Protein AF-A0A2H3AUD3-F1 (afdb_monomer_lite)

pLDDT: mean 85.54, std 13.44, range [54.81, 97.69]

Radius of gyration: 19.03 Å; chains: 1; bounding box: 39×61×30 Å

Organism: NCBI:txid1076256

Structure (mmCIF, N/CA/C/O backbone):
data_AF-A0A2H3AUD3-F1
#
_entry.id   AF-A0A2H3AUD3-F1
#
loop_
_atom_site.group_PDB
_atom_site.id
_atom_site.type_symbol
_atom_site.label_atom_id
_atom_site.label_alt_id
_atom_site.label_comp_id
_atom_site.label_asym_id
_atom_site.label_entity_id
_atom_site.label_seq_id
_atom_site.pdbx_PDB_ins_code
_atom_site.Cartn_x
_atom_site.Cartn_y
_atom_site.Cartn_z
_atom_site.occupancy
_atom_site.B_iso_or_equiv
_atom_site.auth_seq_id
_atom_site.auth_comp_id
_atom_site.auth_asym_id
_atom_site.auth_atom_id
_atom_site.pdbx_PDB_model_num
ATOM 1 N N . MET A 1 1 ? 18.902 4.198 -5.200 1.00 71.69 1 MET A N 1
ATOM 2 C CA . MET A 1 1 ? 18.378 3.544 -6.417 1.00 71.69 1 MET A CA 1
ATOM 3 C C . MET A 1 1 ? 17.695 2.273 -5.971 1.00 71.69 1 MET A C 1
ATOM 5 O O . MET A 1 1 ? 18.249 1.611 -5.104 1.00 71.69 1 MET A O 1
ATOM 9 N N . THR A 1 2 ? 16.524 1.973 -6.523 1.00 91.44 2 THR A N 1
ATOM 10 C CA . THR A 1 2 ? 15.745 0.783 -6.166 1.00 91.44 2 THR A CA 1
ATOM 11 C C . THR A 1 2 ? 16.284 -0.485 -6.809 1.00 91.44 2 THR A C 1
ATOM 13 O O . THR A 1 2 ? 17.166 -0.448 -7.672 1.00 91.44 2 THR A O 1
ATOM 16 N N . THR A 1 3 ? 15.736 -1.625 -6.401 1.00 96.00 3 THR A N 1
ATOM 17 C CA . THR A 1 3 ? 15.998 -2.936 -6.997 1.00 96.00 3 THR A CA 1
ATOM 18 C C . THR A 1 3 ? 15.090 -3.226 -8.196 1.00 96.00 3 THR A C 1
ATOM 20 O O . THR A 1 3 ? 13.993 -2.685 -8.342 1.00 96.00 3 THR A O 1
ATOM 23 N N . TYR A 1 4 ? 15.561 -4.091 -9.097 1.00 95.75 4 TYR A N 1
ATOM 24 C CA . TYR A 1 4 ? 14.756 -4.607 -10.207 1.00 95.75 4 TYR A CA 1
ATOM 25 C C . TYR A 1 4 ? 13.534 -5.382 -9.667 1.00 95.75 4 TYR A C 1
ATOM 27 O O . TYR A 1 4 ? 13.701 -6.141 -8.709 1.00 95.75 4 TYR A O 1
ATOM 35 N N . PRO A 1 5 ? 12.329 -5.246 -10.260 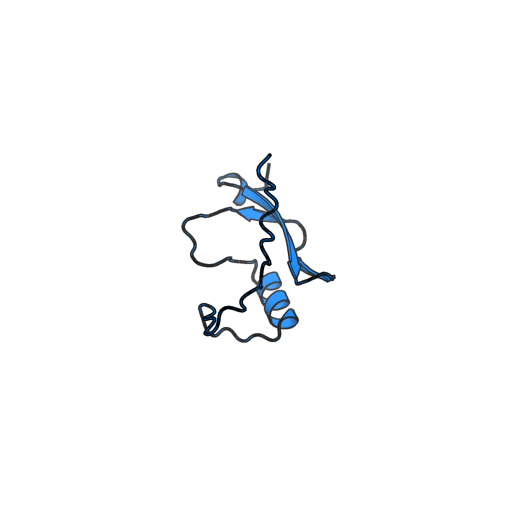1.00 94.69 5 PRO A N 1
ATOM 36 C CA . PRO A 1 5 ? 12.015 -4.543 -11.510 1.00 94.69 5 PRO A CA 1
ATOM 37 C C . PRO A 1 5 ? 11.695 -3.051 -11.359 1.00 94.69 5 PRO A C 1
ATOM 39 O O . PRO A 1 5 ? 11.608 -2.356 -12.364 1.00 94.69 5 PRO A O 1
ATOM 42 N N . ALA A 1 6 ? 11.544 -2.521 -10.145 1.00 96.75 6 ALA A N 1
ATOM 43 C CA . ALA A 1 6 ? 11.209 -1.109 -9.947 1.00 96.75 6 ALA A CA 1
ATOM 44 C C . ALA A 1 6 ? 12.273 -0.153 -10.518 1.00 96.75 6 ALA A C 1
ATOM 46 O O . ALA A 1 6 ? 11.951 0.956 -10.939 1.00 96.75 6 ALA A O 1
ATOM 47 N N . SER A 1 7 ? 13.530 -0.598 -10.573 1.00 97.25 7 SER A N 1
ATOM 48 C CA . SER A 1 7 ? 14.668 0.186 -11.064 1.00 97.25 7 SER A CA 1
ATOM 49 C C . SER A 1 7 ? 14.605 0.587 -12.541 1.00 97.25 7 SER A C 1
ATOM 51 O O . SER A 1 7 ? 15.335 1.493 -12.934 1.00 97.25 7 SER A O 1
ATOM 53 N N . VAL A 1 8 ? 13.754 -0.048 -13.360 1.00 97.62 8 VAL A N 1
ATOM 54 C CA . VAL A 1 8 ? 13.549 0.358 -14.768 1.00 97.62 8 VAL A CA 1
ATOM 55 C C . VAL A 1 8 ? 12.421 1.386 -14.943 1.00 97.62 8 VAL A C 1
ATOM 57 O O . VAL A 1 8 ? 12.145 1.810 -16.063 1.00 97.62 8 VAL A O 1
ATOM 60 N N . TYR A 1 9 ? 11.779 1.797 -13.847 1.00 95.81 9 TYR A N 1
ATOM 61 C CA . TYR A 1 9 ? 10.713 2.799 -13.797 1.00 95.81 9 TYR A CA 1
ATOM 62 C C . TYR A 1 9 ? 11.106 3.963 -12.869 1.00 95.81 9 TYR A C 1
ATOM 64 O O . TYR A 1 9 ? 12.248 4.071 -12.423 1.00 95.81 9 TYR A O 1
ATOM 72 N N . TRP A 1 10 ? 10.146 4.831 -12.532 1.00 96.62 10 TRP A N 1
ATOM 73 C CA . TRP A 1 10 ? 10.271 5.799 -11.437 1.00 96.62 10 TRP A CA 1
ATOM 74 C C . TRP A 1 10 ? 10.189 5.088 -10.081 1.00 96.62 10 TRP A C 1
ATOM 76 O O . TRP A 1 10 ? 9.182 5.171 -9.375 1.00 96.62 10 TRP A O 1
ATOM 86 N N . GLY A 1 11 ? 11.231 4.318 -9.771 1.00 96.94 11 GLY A N 1
ATOM 87 C CA . GLY A 1 11 ? 11.290 3.467 -8.593 1.00 96.94 11 GLY A CA 1
ATOM 88 C C . GLY A 1 11 ? 11.622 4.225 -7.308 1.00 96.94 11 GLY A C 1
ATOM 89 O O . GLY A 1 11 ? 12.500 5.090 -7.303 1.00 96.94 11 GLY A O 1
ATOM 90 N N . ILE A 1 12 ? 10.972 3.839 -6.211 1.00 96.94 12 ILE A N 1
ATOM 91 C CA . ILE A 1 12 ? 11.305 4.259 -4.841 1.00 96.94 12 ILE A CA 1
ATOM 92 C C . ILE A 1 12 ? 11.402 3.046 -3.904 1.00 96.94 12 ILE A C 1
ATOM 94 O O . ILE A 1 12 ? 10.865 1.986 -4.211 1.00 96.94 12 ILE A O 1
ATOM 98 N N . ASP A 1 13 ? 12.123 3.194 -2.794 1.00 97.56 13 ASP A N 1
ATOM 99 C CA . ASP A 1 13 ? 12.000 2.266 -1.670 1.00 97.56 13 ASP A CA 1
ATOM 100 C C . ASP A 1 13 ? 10.960 2.859 -0.715 1.00 97.56 13 ASP A C 1
ATOM 102 O O . ASP A 1 13 ? 11.151 3.964 -0.196 1.00 97.56 13 ASP A O 1
ATOM 106 N N . GLU A 1 14 ? 9.850 2.157 -0.504 1.00 95.88 14 GLU A N 1
ATOM 107 C CA . GLU A 1 14 ? 8.757 2.614 0.347 1.00 95.88 14 GLU A CA 1
ATOM 108 C C . GLU A 1 14 ? 8.456 1.655 1.496 1.00 95.88 14 GLU A C 1
ATOM 110 O O . GLU A 1 14 ? 8.666 0.447 1.427 1.00 95.88 14 GLU A O 1
ATOM 115 N N . SER A 1 15 ? 7.887 2.212 2.561 1.00 97.06 15 SER A N 1
ATOM 116 C CA . SER A 1 15 ? 7.199 1.453 3.601 1.00 97.06 15 SER A CA 1
ATOM 117 C C . SER A 1 15 ? 5.833 2.081 3.844 1.00 97.06 15 SER A C 1
ATOM 119 O O . SER A 1 15 ? 5.642 3.276 3.611 1.00 97.06 15 SER A O 1
ATOM 121 N N . ILE A 1 16 ? 4.867 1.274 4.285 1.00 96.50 16 ILE A N 1
ATOM 122 C CA . ILE A 1 16 ? 3.485 1.719 4.484 1.00 96.50 16 ILE A CA 1
ATOM 123 C C . ILE A 1 16 ? 3.055 1.365 5.902 1.00 96.50 16 ILE A C 1
ATOM 125 O O . ILE A 1 16 ? 3.078 0.195 6.292 1.00 96.50 16 ILE A O 1
ATOM 129 N N . THR A 1 17 ? 2.592 2.372 6.638 1.00 96.75 17 THR A N 1
ATOM 130 C CA . THR A 1 17 ? 1.958 2.233 7.952 1.00 96.75 17 THR A CA 1
ATOM 131 C C . THR A 1 17 ? 0.542 2.781 7.863 1.00 96.75 17 THR A C 1
ATOM 133 O O . THR A 1 17 ? 0.326 3.875 7.347 1.00 96.75 17 THR A O 1
ATOM 136 N N . HIS A 1 18 ? -0.433 2.020 8.351 1.00 92.88 18 HIS A N 1
ATOM 137 C CA . HIS A 1 18 ? -1.805 2.479 8.489 1.00 92.88 18 HIS A CA 1
ATOM 138 C C . HIS A 1 18 ? -1.993 3.182 9.839 1.00 92.88 18 HIS A C 1
ATOM 140 O O . HIS A 1 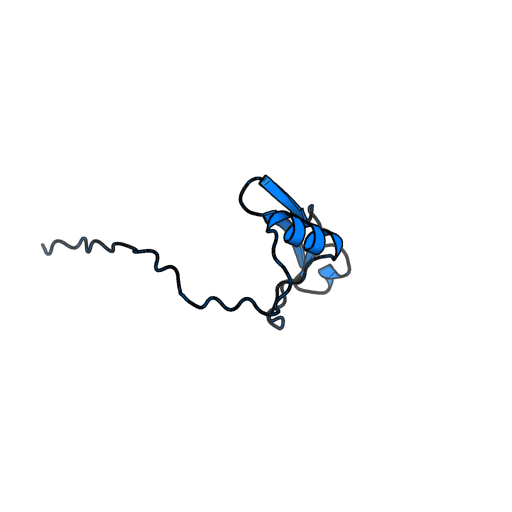18 ? -1.636 2.644 10.895 1.00 92.88 18 HIS A O 1
ATOM 146 N N . VAL A 1 19 ? -2.555 4.394 9.785 1.00 90.00 19 VAL A N 1
ATOM 147 C CA . VAL A 1 19 ? -2.679 5.330 10.913 1.00 90.00 19 VAL A CA 1
ATOM 148 C C . VAL A 1 19 ? -1.304 5.570 11.550 1.00 90.00 19 VAL A C 1
ATOM 150 O O . VAL A 1 19 ? -0.425 6.110 10.886 1.00 90.00 19 VAL A O 1
ATOM 153 N N . THR A 1 20 ? -1.085 5.177 12.805 1.00 88.88 20 THR A N 1
ATOM 154 C CA . THR A 1 20 ? 0.145 5.488 13.551 1.00 88.88 20 THR A CA 1
ATOM 155 C C . THR A 1 20 ? 0.980 4.264 13.909 1.00 88.88 20 THR A C 1
ATOM 157 O O . THR A 1 20 ? 2.150 4.422 14.244 1.00 88.88 20 THR A O 1
ATOM 160 N N . SER A 1 21 ? 0.422 3.051 13.854 1.00 90.75 21 SER A N 1
ATOM 161 C CA . SER A 1 21 ? 1.072 1.872 14.448 1.00 90.75 21 SER A CA 1
ATOM 162 C C . SER A 1 21 ? 0.977 0.587 13.633 1.00 90.75 21 SER A C 1
ATOM 164 O O . SER A 1 21 ? 1.735 -0.347 13.894 1.00 90.75 21 SER A O 1
ATOM 166 N N . THR A 1 22 ? 0.081 0.498 12.647 1.00 95.69 22 THR A N 1
ATOM 167 C CA . THR A 1 22 ? -0.141 -0.773 11.950 1.00 95.69 22 THR A CA 1
ATOM 168 C C . THR A 1 22 ? 0.743 -0.859 10.714 1.00 95.69 22 THR A C 1
ATOM 170 O O . THR A 1 22 ? 0.428 -0.280 9.678 1.00 95.69 22 THR A O 1
ATOM 173 N N . ALA A 1 23 ? 1.861 -1.580 10.808 1.00 96.94 23 ALA A N 1
ATOM 174 C CA . ALA A 1 23 ? 2.754 -1.800 9.673 1.00 96.94 23 ALA A CA 1
ATOM 175 C C . ALA A 1 23 ? 2.070 -2.658 8.588 1.00 96.94 23 ALA A C 1
ATOM 177 O O . ALA A 1 23 ? 1.749 -3.829 8.805 1.00 96.94 23 ALA A O 1
ATOM 178 N N . ILE A 1 24 ? 1.878 -2.075 7.406 1.00 97.31 24 ILE A N 1
ATOM 179 C CA . ILE A 1 24 ? 1.220 -2.705 6.255 1.00 97.31 24 ILE A CA 1
ATOM 180 C C . ILE A 1 24 ? 2.250 -3.336 5.320 1.00 97.31 24 ILE A C 1
ATOM 182 O O . ILE A 1 24 ? 2.128 -4.512 4.969 1.00 97.31 24 ILE A O 1
ATOM 186 N N . LEU A 1 25 ? 3.288 -2.579 4.961 1.00 97.50 25 LEU A N 1
ATOM 187 C CA . LEU A 1 25 ? 4.354 -3.003 4.058 1.00 97.50 25 LEU A CA 1
ATOM 188 C C . LEU A 1 25 ? 5.706 -2.614 4.662 1.00 97.50 25 LEU A C 1
ATOM 190 O O . LEU A 1 25 ? 5.961 -1.437 4.921 1.00 97.50 25 LEU A O 1
ATOM 194 N N . SER A 1 26 ? 6.559 -3.608 4.912 1.00 96.88 26 SER A N 1
ATOM 195 C CA . SER A 1 26 ? 7.968 -3.376 5.244 1.00 96.88 26 SER A CA 1
ATOM 196 C C . SER A 1 26 ? 8.700 -2.785 4.044 1.00 96.88 26 SER A C 1
ATOM 198 O O . SER A 1 26 ? 8.295 -3.062 2.918 1.00 96.88 26 SER A O 1
ATOM 200 N N . SER A 1 27 ? 9.800 -2.065 4.289 1.00 96.50 27 SER A N 1
ATOM 201 C CA . SER A 1 27 ? 10.596 -1.431 3.229 1.00 96.50 27 SER A CA 1
ATOM 202 C C . SER A 1 27 ? 10.834 -2.369 2.044 1.00 96.50 27 SER A C 1
ATOM 204 O O . SER A 1 27 ? 11.402 -3.454 2.210 1.00 96.50 27 SER A O 1
ATOM 206 N N . THR A 1 28 ? 10.363 -1.974 0.867 1.00 96.50 28 THR A N 1
ATOM 207 C CA . THR A 1 28 ? 10.520 -2.714 -0.385 1.00 96.50 28 THR A CA 1
ATOM 208 C C . THR A 1 28 ? 10.467 -1.751 -1.567 1.00 96.50 28 THR A C 1
ATOM 210 O O . THR A 1 28 ? 10.084 -0.596 -1.403 1.00 96.50 28 THR A O 1
ATOM 213 N N . ALA A 1 29 ? 10.872 -2.221 -2.744 1.00 97.69 29 ALA A N 1
ATOM 214 C CA . ALA A 1 29 ? 10.904 -1.398 -3.943 1.00 97.69 29 ALA A CA 1
ATOM 215 C C . ALA A 1 29 ? 9.536 -1.368 -4.643 1.00 97.69 29 ALA A C 1
ATOM 217 O O . ALA A 1 29 ? 8.986 -2.421 -4.976 1.00 97.69 29 ALA A O 1
ATOM 218 N N . GLY A 1 30 ? 9.049 -0.169 -4.950 1.00 96.75 30 GLY A N 1
ATOM 219 C CA . GLY A 1 30 ? 7.832 0.088 -5.717 1.00 96.75 30 GLY A CA 1
ATOM 220 C C . GLY A 1 30 ? 8.036 1.156 -6.789 1.00 96.75 30 GLY A C 1
ATOM 221 O O . GLY A 1 30 ? 9.158 1.588 -7.061 1.00 96.75 30 GLY A O 1
ATOM 222 N N . ILE A 1 31 ? 6.949 1.562 -7.452 1.00 97.69 31 ILE A N 1
ATOM 223 C CA . ILE A 1 31 ? 6.982 2.535 -8.556 1.00 97.69 31 ILE A CA 1
ATOM 224 C C . ILE A 1 31 ? 5.969 3.657 -8.348 1.00 97.69 31 ILE A C 1
ATOM 226 O O . ILE A 1 31 ? 4.856 3.435 -7.871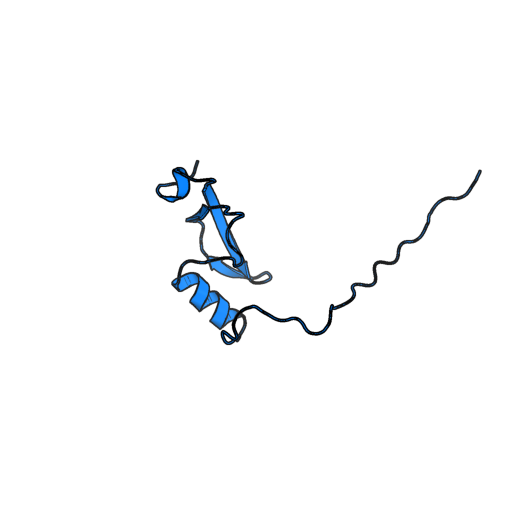 1.00 97.69 31 ILE A O 1
ATOM 230 N N . VAL A 1 32 ? 6.317 4.854 -8.810 1.00 96.69 32 VAL A N 1
ATOM 231 C CA . VAL A 1 32 ? 5.366 5.955 -8.977 1.00 96.69 32 VAL A CA 1
ATOM 232 C C . VAL A 1 32 ? 4.801 5.900 -10.400 1.00 96.69 32 VAL A C 1
ATOM 234 O O . VAL A 1 32 ? 5.542 6.059 -11.369 1.00 96.69 32 VAL A O 1
ATOM 237 N N . ASN A 1 33 ? 3.490 5.669 -10.540 1.00 95.94 33 ASN A N 1
ATOM 238 C CA . ASN A 1 33 ? 2.815 5.565 -11.840 1.00 95.94 33 ASN A CA 1
ATOM 239 C C . ASN A 1 33 ? 1.597 6.499 -11.934 1.00 95.94 33 ASN A C 1
ATOM 241 O O . ASN A 1 33 ? 0.544 6.210 -11.369 1.00 95.94 33 ASN A O 1
ATOM 245 N N . THR A 1 34 ? 1.713 7.580 -12.709 1.00 96.31 34 THR A N 1
ATOM 246 C CA . THR A 1 34 ? 0.617 8.540 -12.944 1.00 96.31 34 THR A CA 1
ATOM 247 C C . THR A 1 34 ? -0.513 7.984 -13.817 1.00 96.31 34 THR A C 1
ATOM 249 O O . THR A 1 34 ? -1.582 8.583 -13.872 1.00 96.31 34 THR A O 1
ATOM 252 N N . GLY A 1 35 ? -0.303 6.844 -14.486 1.00 95.88 35 GLY A N 1
ATOM 253 C CA . GLY A 1 35 ? -1.317 6.161 -15.294 1.00 95.88 35 GLY A CA 1
ATOM 254 C C . GLY A 1 35 ? -2.238 5.218 -14.509 1.00 95.88 35 GLY A C 1
ATOM 255 O O . GLY A 1 35 ? -3.130 4.619 -15.106 1.00 95.88 35 GLY A O 1
ATOM 256 N N . SER A 1 36 ? -2.034 5.054 -13.198 1.00 91.44 36 SER A N 1
ATOM 257 C CA . SER A 1 36 ? -2.897 4.234 -12.340 1.00 91.44 36 SER A CA 1
ATOM 258 C C . SER A 1 36 ? -3.974 5.082 -11.665 1.00 91.44 36 SER A C 1
ATOM 260 O O . SER A 1 36 ? -3.684 6.130 -11.100 1.00 91.44 36 SER A O 1
ATOM 262 N N . THR A 1 37 ? -5.215 4.593 -11.644 1.00 89.81 37 THR A N 1
ATOM 263 C CA . THR A 1 37 ? -6.288 5.197 -10.833 1.00 89.81 37 THR A CA 1
ATOM 264 C C . THR A 1 37 ? -6.159 4.844 -9.350 1.00 89.81 37 THR A C 1
ATOM 266 O O . THR A 1 37 ? -6.438 5.671 -8.489 1.00 89.81 37 THR A O 1
ATOM 269 N N . LEU A 1 38 ? -5.755 3.606 -9.050 1.00 90.19 38 LEU A N 1
ATOM 270 C CA . LEU A 1 38 ? -5.640 3.070 -7.692 1.00 90.19 38 LEU A CA 1
ATOM 271 C C . LEU A 1 38 ? -4.179 2.968 -7.248 1.00 90.19 38 LEU A C 1
ATOM 273 O O . LEU A 1 38 ? -3.268 2.866 -8.072 1.00 90.19 38 LEU A O 1
ATOM 277 N N . VAL A 1 39 ? -3.982 2.901 -5.930 1.00 91.44 39 VAL A N 1
ATOM 278 C CA . VAL A 1 39 ? -2.707 2.509 -5.323 1.00 91.44 39 VAL A CA 1
ATOM 279 C C . VAL A 1 39 ? -2.700 0.994 -5.157 1.00 91.44 39 VAL A C 1
ATOM 281 O O . VAL A 1 39 ? -3.451 0.441 -4.354 1.00 91.44 39 VAL A O 1
ATOM 284 N N . TYR A 1 40 ? -1.859 0.320 -5.934 1.00 92.44 40 TYR A N 1
ATOM 285 C CA . TYR A 1 40 ? -1.692 -1.126 -5.851 1.00 92.44 40 TYR A CA 1
ATOM 286 C C . TYR A 1 40 ? -0.643 -1.473 -4.799 1.00 92.44 40 TYR A C 1
ATOM 288 O O . TYR A 1 40 ? 0.405 -0.837 -4.730 1.00 92.44 40 TYR A O 1
ATOM 296 N N . ASN A 1 41 ? -0.922 -2.499 -3.999 1.00 92.75 41 ASN A N 1
ATOM 297 C CA . ASN A 1 41 ? -0.014 -3.002 -2.976 1.00 92.75 41 ASN A CA 1
ATOM 298 C C . ASN A 1 41 ? 0.268 -4.491 -3.214 1.00 92.75 41 ASN A C 1
ATOM 300 O O . ASN A 1 41 ? -0.552 -5.190 -3.816 1.00 92.75 41 ASN A O 1
ATOM 304 N N . ALA A 1 42 ? 1.399 -4.990 -2.710 1.00 95.19 42 ALA A N 1
ATOM 305 C CA . ALA A 1 42 ? 1.669 -6.422 -2.682 1.00 95.19 42 ALA A CA 1
ATOM 306 C C . ALA A 1 42 ? 0.506 -7.154 -1.990 1.00 95.19 42 ALA A C 1
ATOM 308 O O . ALA A 1 42 ? -0.054 -6.656 -1.011 1.00 95.19 42 ALA A O 1
ATOM 309 N N . SER A 1 43 ? 0.114 -8.331 -2.489 1.00 94.44 43 SER A N 1
ATOM 310 C CA . SER A 1 43 ? -1.134 -8.986 -2.066 1.00 94.44 43 SER A CA 1
ATOM 311 C C . SER A 1 43 ? -1.200 -9.225 -0.554 1.00 94.44 43 SER A C 1
ATOM 313 O O . SER A 1 43 ? -2.235 -9.002 0.062 1.00 94.44 43 SER A O 1
ATOM 315 N N . ASN A 1 44 ? -0.076 -9.590 0.067 1.00 94.69 44 ASN A N 1
ATOM 316 C CA . ASN A 1 44 ? 0.046 -9.742 1.518 1.00 94.69 44 ASN A CA 1
ATOM 317 C C . ASN A 1 44 ? -0.203 -8.431 2.284 1.00 94.69 44 ASN A C 1
ATOM 319 O O . ASN A 1 44 ? -0.844 -8.436 3.333 1.00 94.69 44 ASN A O 1
ATOM 323 N N . ALA A 1 45 ? 0.300 -7.312 1.775 1.00 96.00 45 ALA A N 1
ATOM 324 C CA . ALA A 1 45 ? 0.124 -5.999 2.370 1.00 96.00 45 ALA A CA 1
ATOM 325 C C . ALA A 1 45 ? -1.300 -5.471 2.139 1.00 96.00 45 ALA A C 1
ATOM 327 O O . ALA A 1 45 ? -1.896 -4.909 3.053 1.00 96.00 45 ALA A O 1
ATOM 328 N N . PHE A 1 46 ? -1.904 -5.751 0.981 1.00 93.31 46 PHE A N 1
ATOM 329 C CA . PHE A 1 46 ? -3.319 -5.479 0.741 1.00 93.31 46 PHE A CA 1
ATOM 330 C C . PHE A 1 46 ? -4.233 -6.261 1.702 1.00 93.31 46 PHE A C 1
ATOM 332 O O . PHE A 1 46 ? -5.123 -5.674 2.312 1.00 93.31 46 PHE A O 1
ATOM 339 N N . THR A 1 47 ? -3.970 -7.555 1.931 1.00 93.06 47 THR A N 1
ATOM 340 C CA . THR A 1 47 ? -4.703 -8.350 2.934 1.00 93.06 47 THR A CA 1
ATOM 341 C C . THR A 1 47 ? -4.539 -7.779 4.341 1.00 93.06 47 THR A C 1
ATOM 343 O O . THR A 1 47 ? -5.525 -7.645 5.059 1.00 93.06 47 THR A O 1
ATOM 346 N N . LYS A 1 48 ? -3.318 -7.394 4.738 1.00 94.88 48 LYS A N 1
ATOM 347 C CA . LYS A 1 48 ? -3.081 -6.741 6.037 1.00 94.88 48 LYS A CA 1
ATOM 348 C C . LYS A 1 48 ? -3.847 -5.431 6.171 1.00 94.88 48 LYS A C 1
ATOM 350 O O . LYS A 1 48 ? -4.398 -5.171 7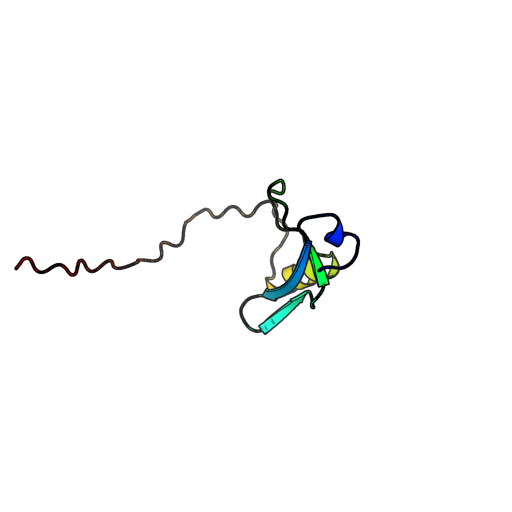.233 1.00 94.88 48 LYS A O 1
ATOM 355 N N . TYR A 1 49 ? -3.881 -4.628 5.111 1.00 92.75 49 TYR A N 1
ATOM 356 C CA . TYR A 1 49 ? -4.626 -3.376 5.089 1.00 92.75 49 TYR A CA 1
ATOM 357 C C . TYR A 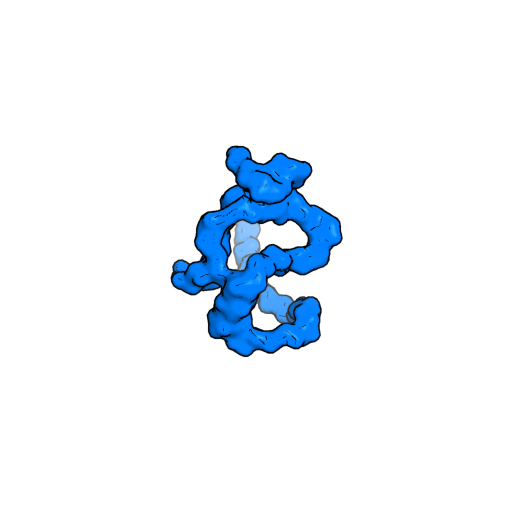1 49 ? -6.124 -3.618 5.290 1.00 92.75 49 TYR A C 1
ATOM 359 O O . TYR A 1 49 ? -6.707 -3.009 6.179 1.00 92.75 49 TYR A O 1
ATOM 367 N N . MET A 1 50 ? -6.716 -4.573 4.567 1.00 91.69 50 MET A N 1
ATOM 368 C CA . MET A 1 50 ? -8.127 -4.944 4.746 1.00 91.69 50 MET A CA 1
ATOM 369 C C . MET A 1 50 ? -8.433 -5.438 6.163 1.00 91.69 50 MET A C 1
ATOM 371 O O . MET A 1 50 ? -9.421 -5.020 6.761 1.00 91.69 50 MET A O 1
ATOM 375 N N . SER A 1 51 ? -7.560 -6.263 6.748 1.00 92.88 51 SER A N 1
ATOM 376 C CA . SER A 1 51 ? -7.711 -6.683 8.145 1.00 92.88 51 SER A CA 1
ATOM 377 C C . SER A 1 51 ? -7.592 -5.521 9.134 1.00 92.88 51 SER A C 1
ATOM 379 O O . SER A 1 51 ? -8.252 -5.538 10.168 1.00 92.88 51 SER A O 1
ATOM 381 N N . ALA A 1 52 ? -6.749 -4.526 8.843 1.00 92.50 52 ALA A N 1
ATOM 382 C CA . ALA A 1 52 ? -6.540 -3.368 9.708 1.00 92.50 52 ALA A CA 1
ATOM 383 C C . ALA A 1 52 ? -7.714 -2.379 9.674 1.00 92.50 52 ALA A C 1
ATOM 385 O O . ALA A 1 52 ? -7.987 -1.733 10.683 1.00 92.50 52 ALA A O 1
ATOM 386 N N . THR A 1 53 ? -8.400 -2.256 8.535 1.00 90.12 53 THR A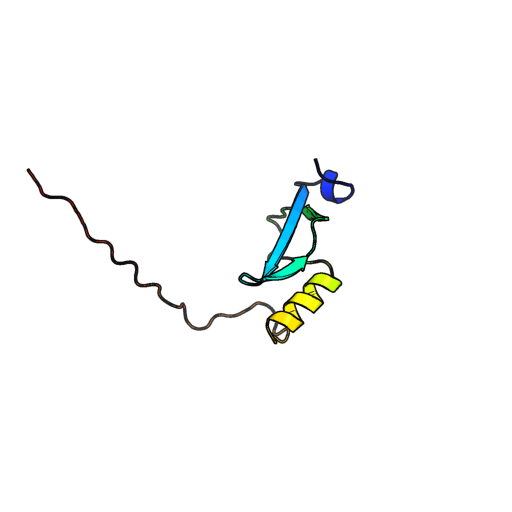 N 1
ATOM 387 C CA . THR A 1 53 ? -9.529 -1.332 8.365 1.00 90.12 53 THR A CA 1
ATOM 388 C C . THR A 1 53 ? -10.887 -1.984 8.623 1.00 90.12 53 THR A C 1
ATOM 390 O O . THR A 1 53 ? -11.855 -1.281 8.899 1.00 90.12 53 THR A O 1
ATOM 393 N N . GLY A 1 54 ? -10.982 -3.316 8.534 1.00 87.75 54 GLY A N 1
ATOM 394 C CA . GLY A 1 54 ? -12.262 -4.030 8.555 1.00 87.75 54 GLY A CA 1
ATOM 395 C C . GLY A 1 54 ? -13.107 -3.778 7.302 1.00 87.75 54 GLY A C 1
ATOM 396 O O . GLY A 1 54 ? -14.303 -4.073 7.291 1.00 87.75 54 GLY A O 1
ATOM 397 N N . GLU A 1 55 ? -12.511 -3.209 6.253 1.00 80.62 55 GLU A N 1
ATOM 398 C CA . GLU A 1 55 ? -13.227 -2.866 5.034 1.00 80.62 55 GLU A CA 1
ATOM 399 C C . GLU A 1 55 ? -13.427 -4.078 4.124 1.00 80.62 55 GLU A C 1
ATOM 401 O O . GLU A 1 55 ? -12.632 -5.016 4.072 1.00 80.62 55 GLU A O 1
ATOM 406 N N . THR A 1 56 ? -14.520 -4.031 3.368 1.00 78.06 56 THR A N 1
ATOM 407 C CA . THR A 1 56 ? -14.808 -4.972 2.286 1.00 78.06 56 THR A CA 1
ATOM 408 C C . THR A 1 56 ? -14.581 -4.260 0.958 1.00 78.06 56 THR A C 1
ATOM 410 O O . THR A 1 56 ? -14.986 -3.106 0.807 1.00 78.06 56 THR A O 1
ATOM 413 N N . LEU A 1 57 ? -13.973 -4.938 -0.023 1.00 75.00 57 LEU A N 1
ATOM 414 C CA . LEU A 1 57 ? -13.833 -4.386 -1.373 1.00 75.00 57 LEU A CA 1
ATOM 415 C C . LEU A 1 57 ? -15.209 -4.115 -1.981 1.00 75.00 57 LEU A C 1
ATOM 417 O O . LEU A 1 57 ? -15.887 -5.026 -2.446 1.00 75.00 57 LEU A O 1
ATOM 421 N N . THR A 1 58 ? -15.589 -2.845 -2.026 1.00 71.19 58 THR A N 1
ATOM 422 C CA . THR A 1 58 ? -16.799 -2.377 -2.715 1.00 71.19 58 THR A CA 1
ATOM 423 C C . THR A 1 58 ? -16.484 -1.743 -4.074 1.00 71.19 58 THR A C 1
ATOM 425 O O . THR A 1 58 ? -17.384 -1.269 -4.761 1.00 71.19 58 THR A O 1
ATOM 428 N N . GLY A 1 59 ? -15.216 -1.779 -4.499 1.00 73.31 59 GLY A N 1
ATOM 429 C CA . GLY A 1 59 ? -14.721 -1.083 -5.685 1.00 73.31 59 GLY A CA 1
ATOM 430 C C . GLY A 1 59 ? -14.025 0.224 -5.310 1.00 73.31 59 GLY A C 1
ATOM 431 O O . GLY A 1 59 ? -13.386 0.312 -4.263 1.00 73.31 59 GLY A O 1
ATOM 432 N N . LEU A 1 60 ? -14.108 1.231 -6.181 1.00 77.44 60 LEU A N 1
ATOM 433 C CA . LEU A 1 60 ? -13.566 2.558 -5.897 1.00 77.44 60 LEU A CA 1
ATOM 434 C C . LEU A 1 60 ? -14.357 3.194 -4.745 1.00 77.44 60 LEU A C 1
ATOM 436 O O . LEU A 1 60 ? -15.576 3.334 -4.848 1.00 77.44 60 LEU A O 1
ATOM 440 N N . LEU A 1 61 ? -13.662 3.586 -3.672 1.00 72.88 61 LEU A N 1
ATOM 441 C CA . LEU A 1 61 ? -14.277 4.239 -2.517 1.00 72.88 61 LEU A CA 1
ATOM 442 C C . LEU A 1 61 ? -15.064 5.480 -2.971 1.00 72.88 61 LEU A C 1
ATOM 444 O O . LEU A 1 61 ? -14.485 6.451 -3.457 1.00 72.88 61 LEU A O 1
ATOM 448 N N . CYS A 1 62 ? -16.385 5.450 -2.792 1.00 68.69 62 CYS A N 1
ATOM 449 C CA . CYS A 1 62 ? -17.263 6.589 -3.037 1.00 68.69 62 CYS A CA 1
ATOM 450 C C . CYS A 1 62 ? -17.580 7.273 -1.703 1.00 68.69 62 CYS A C 1
ATOM 452 O O . CYS A 1 62 ? -18.339 6.745 -0.891 1.00 68.69 62 CYS A O 1
ATOM 454 N N . ILE A 1 63 ? -16.991 8.446 -1.468 1.00 68.25 63 ILE A N 1
ATOM 455 C CA . ILE A 1 63 ? -17.286 9.261 -0.286 1.00 68.25 63 ILE A CA 1
ATOM 456 C C . ILE A 1 63 ? -18.488 10.154 -0.615 1.00 68.25 63 ILE A C 1
ATOM 458 O O . ILE A 1 63 ? -18.372 11.101 -1.389 1.00 68.25 63 ILE A O 1
ATOM 462 N N . THR A 1 64 ? -19.652 9.859 -0.034 1.00 74.12 64 THR A N 1
ATOM 463 C CA . THR A 1 64 ? -20.913 10.581 -0.290 1.00 74.12 64 THR A CA 1
ATOM 464 C C . THR A 1 64 ? -21.050 11.907 0.464 1.00 74.12 64 THR A C 1
ATOM 466 O O . THR A 1 64 ? -21.927 12.700 0.124 1.00 74.12 64 THR A O 1
ATOM 469 N N . GLN A 1 65 ? -20.178 12.204 1.434 1.00 68.31 65 GLN A N 1
ATOM 470 C CA . GLN A 1 65 ? -20.081 13.532 2.049 1.00 68.31 65 GLN A CA 1
ATOM 471 C C . GLN A 1 65 ? -18.625 13.928 2.316 1.00 68.31 65 GLN A C 1
ATOM 473 O O . GLN A 1 65 ? -17.928 13.205 3.029 1.00 68.31 65 GLN A O 1
ATOM 478 N N . PRO A 1 66 ? -18.151 15.085 1.819 1.00 54.81 66 PRO A N 1
ATOM 479 C CA . PRO A 1 66 ? -16.880 15.625 2.268 1.00 54.81 66 PRO A CA 1
ATOM 480 C C . PRO A 1 66 ? -17.002 15.984 3.752 1.00 54.81 66 PRO A C 1
ATOM 482 O O . PRO A 1 66 ? -17.843 16.799 4.134 1.00 54.81 66 PRO A O 1
ATOM 485 N N . SER A 1 67 ? -16.153 15.404 4.601 1.00 56.78 67 SER A N 1
ATOM 486 C CA . SER A 1 67 ? -15.856 16.005 5.896 1.00 56.78 67 SER A CA 1
ATOM 487 C C . SER A 1 67 ? -15.263 17.377 5.597 1.00 56.78 67 SER A C 1
ATOM 489 O O . SER A 1 67 ? -14.187 17.475 5.021 1.00 56.78 67 SER A O 1
ATOM 491 N N . THR A 1 68 ? -15.986 18.455 5.880 1.00 56.91 68 THR A N 1
ATOM 492 C CA . THR A 1 68 ? -15.445 19.807 5.741 1.00 56.91 68 THR A CA 1
ATOM 493 C C . THR A 1 68 ? -14.534 20.079 6.938 1.00 56.91 68 THR A C 1
ATOM 495 O O . THR A 1 68 ? -15.063 20.323 8.026 1.00 56.91 68 THR A O 1
ATOM 498 N N . PRO A 1 69 ? -13.191 20.061 6.817 1.00 57.88 69 PRO A N 1
ATOM 499 C CA . PRO A 1 69 ? -12.366 20.682 7.836 1.00 57.88 69 PRO A CA 1
ATOM 500 C C . PRO A 1 69 ? -12.642 22.188 7.784 1.00 57.88 69 PRO A C 1
ATOM 502 O O . PRO A 1 69 ? -12.368 22.846 6.780 1.00 57.88 69 PRO A O 1
ATOM 505 N N . SER A 1 70 ? -13.219 22.752 8.844 1.00 65.38 70 SER A N 1
ATOM 506 C CA . SER A 1 70 ? -13.337 24.203 8.973 1.00 65.38 70 SER A CA 1
ATOM 507 C C . SER A 1 70 ? -11.942 24.782 9.209 1.00 65.38 70 SER A C 1
ATOM 509 O O . SER A 1 70 ? -11.445 24.791 10.334 1.00 65.38 70 SER A O 1
ATOM 511 N N . PHE A 1 71 ? -11.283 25.240 8.148 1.00 64.25 71 PHE A N 1
ATOM 512 C CA . PHE A 1 71 ? -10.099 26.083 8.273 1.00 64.25 71 PHE A CA 1
ATOM 513 C C . PHE A 1 71 ? -10.557 27.522 8.526 1.00 64.25 71 PHE A C 1
ATOM 515 O O . PHE A 1 71 ? -11.050 28.196 7.623 1.00 64.25 71 PHE A O 1
ATOM 522 N N . SER A 1 72 ? -10.405 28.000 9.761 1.00 68.50 72 SER A N 1
ATOM 523 C CA . SER A 1 72 ? -10.611 29.413 10.082 1.00 68.50 72 SER A CA 1
ATOM 524 C C . SER A 1 72 ? -9.455 30.232 9.511 1.00 68.50 72 SER A C 1
ATOM 526 O O . SER A 1 72 ? -8.351 30.224 10.052 1.00 68.50 72 SER A O 1
ATOM 528 N N . ILE A 1 73 ? -9.701 30.954 8.420 1.00 65.75 73 ILE A N 1
ATOM 529 C CA . ILE A 1 73 ? -8.777 31.978 7.932 1.00 65.75 73 ILE A CA 1
ATOM 530 C C . ILE A 1 73 ? -9.077 33.246 8.735 1.00 65.75 73 ILE A C 1
ATOM 532 O O . ILE A 1 73 ? -10.118 33.865 8.537 1.00 65.75 73 ILE A O 1
ATOM 536 N N . SER A 1 74 ? -8.195 33.627 9.659 1.00 67.75 74 SER A N 1
ATOM 537 C CA . SER A 1 74 ? -8.248 34.952 10.287 1.00 67.75 74 SER A CA 1
ATOM 538 C C . SER A 1 74 ? -7.464 35.927 9.406 1.00 67.75 74 SER A C 1
ATOM 540 O O . SER A 1 74 ? -6.233 35.831 9.376 1.00 67.75 74 SER A O 1
ATOM 542 N N . PRO A 1 75 ? -8.105 36.849 8.664 1.00 62.00 75 PRO A N 1
ATOM 543 C CA . PRO A 1 75 ? -7.376 37.850 7.898 1.00 62.00 75 PRO A CA 1
ATOM 544 C C . PRO A 1 75 ? -6.690 38.826 8.862 1.00 62.00 75 PRO A C 1
ATOM 546 O O . PRO A 1 75 ? -7.301 39.755 9.379 1.00 62.00 75 PRO A O 1
ATOM 549 N N . SER A 1 76 ? -5.399 38.616 9.115 1.00 71.69 76 SER A N 1
ATOM 550 C CA . SER A 1 76 ? -4.549 39.606 9.775 1.00 71.69 76 SER A CA 1
ATOM 551 C C . SER A 1 76 ? -3.966 40.532 8.714 1.00 71.69 76 SER A C 1
ATOM 553 O O . SER A 1 76 ? -2.912 40.265 8.140 1.00 71.69 76 SER A O 1
ATOM 555 N N . ARG A 1 77 ? -4.667 41.625 8.416 1.00 69.50 77 ARG A N 1
ATOM 556 C CA . ARG A 1 77 ? -4.025 42.789 7.802 1.00 69.50 77 ARG A CA 1
ATOM 557 C C . ARG A 1 77 ? -4.651 44.061 8.354 1.00 69.50 77 ARG A C 1
ATOM 559 O O . ARG A 1 77 ? -5.671 44.528 7.860 1.00 69.50 77 ARG A O 1
ATOM 566 N N . SER A 1 78 ? -4.020 44.600 9.394 1.00 66.44 78 SER A N 1
ATOM 567 C CA . SER A 1 78 ? -4.243 45.978 9.825 1.00 66.44 78 SER A CA 1
ATOM 568 C C . SER A 1 78 ? -3.698 46.892 8.733 1.00 66.44 78 SER A C 1
ATOM 570 O O . SER A 1 78 ? -2.516 46.813 8.398 1.00 66.44 78 SER A O 1
ATOM 572 N N . LEU A 1 79 ? -4.562 47.711 8.140 1.00 59.72 79 LEU A N 1
ATOM 573 C CA . LEU A 1 79 ? -4.124 48.814 7.293 1.00 59.72 79 LEU A CA 1
ATOM 574 C C . LEU A 1 79 ? -3.495 49.855 8.225 1.00 59.72 79 LEU A C 1
ATOM 576 O O . LEU A 1 79 ? -4.174 50.363 9.118 1.00 59.72 79 LEU A O 1
ATOM 580 N N . VAL A 1 80 ? -2.194 50.084 8.059 1.00 62.97 80 VAL A N 1
ATOM 581 C CA . VAL A 1 80 ? -1.540 51.330 8.473 1.00 62.97 80 VAL A CA 1
ATOM 582 C C . VAL A 1 80 ? -1.516 52.231 7.251 1.00 62.97 80 VAL A C 1
ATOM 584 O O . VAL A 1 80 ? -1.222 51.689 6.158 1.00 62.97 80 VAL A O 1
#

InterPro domains:
  IPR021109 Aspartic peptidase domain superfamily [G3DSA:2.40.70.10] (1-77)

Foldseek 3Di:
DADPPQVVAQKDFDWDADDPDQTLGDTHIDHDDPPDPDDDDDPSSVVSVCVVVVDDCPDPDDDPDDPDPPDDDDDPDDDD

Secondary structure (DSSP, 8-state):
-PPTTGGGSSEEEEEEEETTTEEEEEEEEEE--TT-SS----HHHHHHHHHHHT----SS---SS---------------

Sequence (80 aa):
MTTYPASVYWGIDESITHVTSTAILSSTAGIVNTGSTLVYNASNAFTKYMSATGETLTGLLCITQPSTPSFSISPSRSLV